Protein AF-A0A6N3FKW3-F1 (afdb_monomer_lite)

Organism: Clostridium butyricum (NCBI:txid1492)

Radius of gyration: 17.54 Å; chains: 1; bounding box: 39×57×32 Å

Foldseek 3Di:
DDPPVVVVVPPPDPPPDDAQWDKLVVLCVQLVHPDSVVSVVVLVVVVVVCVVVVHDCVVAWDKDWDDDPPDPDTDIIIGGGPVNLVVVLVVDDDPSSVSSNVVSVVVVVVVVVVD

Sequence (115 aa):
MNNKFVQASMITDRSKQEPKRLSSREVYKMMNLKQHSDLLRKIDSINVDFRESKIAFSKYWVESTYKVEGQTREYREFLITKKGCEFLAHKTTGTKGNLFTDKYMDRFEEMENIT

InterPro domains:
  IPR014054 Bacteriophage regulatory protein, Rha family [PF09669] (23-113)

Structure (mmCIF, N/CA/C/O backbone):
data_AF-A0A6N3FKW3-F1
#
_entry.id   AF-A0A6N3FKW3-F1
#
loop_
_atom_site.group_PDB
_atom_site.id
_atom_site.type_symbol
_atom_site.label_atom_id
_atom_site.label_alt_id
_atom_site.label_comp_id
_atom_site.label_asym_id
_atom_site.label_entity_id
_atom_site.label_seq_id
_atom_site.pdbx_PDB_ins_code
_atom_site.Cartn_x
_atom_site.Cartn_y
_atom_site.Cartn_z
_atom_site.occupancy
_atom_site.B_iso_or_equiv
_atom_site.auth_seq_id
_atom_site.auth_comp_id
_atom_site.auth_asym_id
_atom_site.auth_atom_id
_atom_site.pdbx_PDB_model_num
ATOM 1 N N . MET A 1 1 ? -26.018 -43.270 1.096 1.00 43.44 1 MET A N 1
ATOM 2 C CA . MET A 1 1 ? -24.945 -42.754 0.216 1.00 43.44 1 MET A CA 1
ATOM 3 C C . MET A 1 1 ? -24.495 -41.415 0.773 1.00 43.44 1 MET A C 1
ATOM 5 O O . MET A 1 1 ? -25.336 -40.577 1.062 1.00 43.44 1 MET A O 1
ATOM 9 N N . ASN A 1 2 ? -23.203 -41.290 1.074 1.00 43.09 2 ASN A N 1
ATOM 10 C CA . ASN A 1 2 ? -22.664 -40.272 1.975 1.00 43.09 2 ASN A CA 1
ATOM 11 C C . ASN A 1 2 ? -22.725 -38.860 1.384 1.00 43.09 2 ASN A C 1
ATOM 13 O O . ASN A 1 2 ? -22.108 -38.578 0.358 1.00 43.09 2 ASN A O 1
ATOM 17 N N . ASN A 1 3 ? -23.364 -37.958 2.131 1.00 53.31 3 ASN A N 1
ATOM 18 C CA . ASN A 1 3 ? -23.533 -36.527 1.854 1.00 53.31 3 ASN A CA 1
ATOM 19 C C . ASN A 1 3 ? -22.214 -35.717 1.819 1.00 53.31 3 ASN A C 1
ATOM 21 O O . ASN A 1 3 ? -22.238 -34.496 1.739 1.00 53.31 3 ASN A O 1
ATOM 25 N N . LYS A 1 4 ? -21.051 -36.384 1.871 1.00 50.09 4 LYS A N 1
ATOM 26 C CA . LYS A 1 4 ? -19.722 -35.765 1.738 1.00 50.09 4 LYS A CA 1
ATOM 27 C C . LYS A 1 4 ? -19.336 -35.491 0.279 1.00 50.09 4 LYS A C 1
ATOM 29 O O . LYS A 1 4 ? -18.570 -34.572 0.025 1.00 50.09 4 LYS A O 1
ATOM 34 N N . PHE A 1 5 ? -19.881 -36.246 -0.682 1.00 47.53 5 PHE A N 1
ATOM 35 C CA . PHE A 1 5 ? -19.569 -36.054 -2.107 1.00 47.53 5 PHE A CA 1
ATOM 36 C C . PHE A 1 5 ? -20.246 -34.819 -2.718 1.00 47.53 5 PHE A C 1
ATOM 38 O O . PHE A 1 5 ? -19.693 -34.221 -3.634 1.00 47.53 5 PHE A O 1
ATOM 45 N N . VAL A 1 6 ? -21.395 -34.397 -2.179 1.00 50.34 6 VAL A N 1
ATOM 46 C CA . VAL A 1 6 ? -22.115 -33.195 -2.644 1.00 50.34 6 VAL A CA 1
ATOM 47 C C . VAL A 1 6 ? -21.407 -31.908 -2.196 1.00 50.34 6 VAL A C 1
ATOM 49 O O . VAL A 1 6 ? -21.482 -30.886 -2.869 1.00 50.34 6 VAL A O 1
ATOM 52 N N . GLN A 1 7 ? -20.652 -31.957 -1.094 1.00 46.69 7 GLN A N 1
ATOM 53 C CA . GLN A 1 7 ? -19.923 -30.795 -0.581 1.00 46.69 7 GLN A CA 1
ATOM 54 C C . GLN A 1 7 ? -18.605 -30.546 -1.338 1.00 46.69 7 GLN A C 1
ATOM 56 O O . GLN A 1 7 ? -18.163 -29.407 -1.449 1.00 46.69 7 GLN A O 1
ATOM 61 N N . ALA A 1 8 ? -18.011 -31.589 -1.933 1.00 45.16 8 ALA A N 1
ATOM 62 C CA . ALA A 1 8 ? -16.789 -31.476 -2.734 1.00 45.16 8 ALA A CA 1
ATOM 63 C C . ALA A 1 8 ? -17.023 -30.887 -4.143 1.00 45.16 8 ALA A C 1
ATOM 65 O O . ALA A 1 8 ? -16.085 -30.378 -4.753 1.00 45.16 8 ALA A O 1
ATOM 66 N N . SER A 1 9 ? -18.259 -30.914 -4.662 1.00 45.88 9 SER A N 1
ATOM 67 C CA . SER A 1 9 ? -18.591 -30.378 -5.993 1.00 45.88 9 SER A CA 1
ATOM 68 C C . SER A 1 9 ? -18.906 -28.878 -6.013 1.00 45.88 9 SER A C 1
ATOM 70 O O . SER A 1 9 ? -19.124 -28.330 -7.089 1.00 45.88 9 SER A O 1
ATOM 72 N N . MET A 1 10 ? -18.923 -28.199 -4.858 1.00 43.81 10 MET A N 1
ATOM 73 C CA . MET A 1 10 ? -19.089 -26.737 -4.774 1.00 43.81 10 MET A CA 1
ATOM 74 C C . MET A 1 10 ? -17.763 -25.964 -4.830 1.00 43.81 10 MET A C 1
ATOM 76 O O . MET A 1 10 ? -17.756 -24.742 -4.694 1.00 43.81 10 MET A O 1
ATOM 80 N N . ILE A 1 11 ? -16.636 -26.633 -5.103 1.00 54.72 11 ILE A N 1
ATOM 81 C CA . ILE A 1 11 ? -15.373 -25.958 -5.448 1.00 54.72 11 ILE A CA 1
ATOM 82 C C . ILE A 1 11 ? -15.451 -25.523 -6.921 1.00 54.72 11 ILE A C 1
ATOM 84 O O . ILE A 1 11 ? -14.773 -26.032 -7.810 1.00 54.72 11 ILE A O 1
ATOM 88 N N . THR A 1 12 ? -16.383 -24.616 -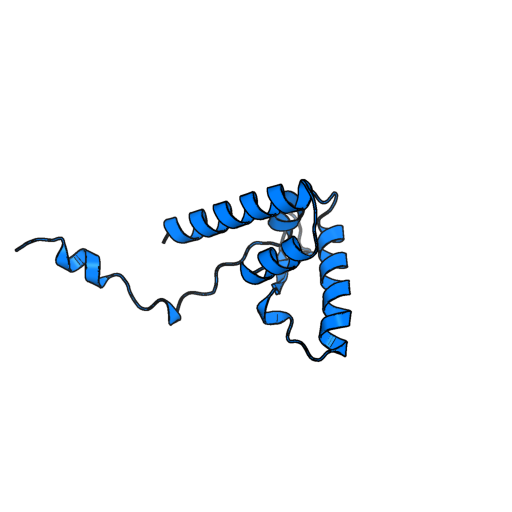7.187 1.00 51.34 12 THR A N 1
ATOM 89 C CA . THR A 1 12 ? -16.670 -24.026 -8.490 1.00 51.34 12 THR A CA 1
ATOM 90 C C . THR A 1 12 ? -15.528 -23.089 -8.879 1.00 51.34 12 THR A C 1
ATOM 92 O O . THR A 1 12 ? -15.314 -22.072 -8.233 1.00 51.34 12 THR A O 1
ATOM 95 N N . ASP A 1 13 ? -14.778 -23.469 -9.911 1.00 51.97 13 ASP A N 1
ATOM 96 C CA . ASP A 1 13 ? -13.968 -22.617 -10.790 1.00 51.97 13 ASP A CA 1
ATOM 97 C C . ASP A 1 13 ? -13.443 -21.281 -10.202 1.00 51.97 13 ASP A C 1
ATOM 99 O O . ASP A 1 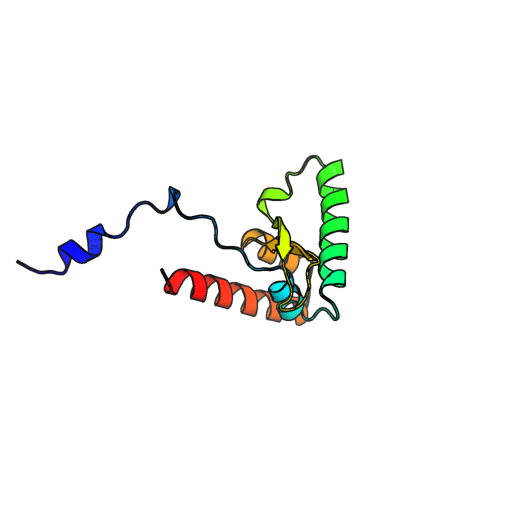13 ? -14.068 -20.220 -10.307 1.00 51.97 13 ASP A O 1
ATOM 103 N N . ARG A 1 14 ? -12.230 -21.317 -9.631 1.00 54.28 14 ARG A N 1
ATOM 104 C CA . ARG A 1 14 ? -11.529 -20.133 -9.097 1.00 54.28 14 ARG A CA 1
ATOM 105 C C . ARG A 1 14 ? -11.203 -19.071 -10.158 1.00 54.28 14 ARG A C 1
ATOM 107 O O . ARG A 1 14 ? -10.814 -17.970 -9.780 1.00 54.28 14 ARG A O 1
ATOM 114 N N . SER A 1 15 ? -11.365 -19.348 -11.459 1.00 56.09 15 SER A N 1
ATOM 115 C CA . SER A 1 15 ? -11.054 -18.374 -12.514 1.00 56.09 15 SER A CA 1
ATOM 116 C C . SER A 1 15 ? -12.069 -17.228 -12.625 1.00 56.09 15 SER A C 1
ATOM 118 O O . SER A 1 15 ? -11.836 -16.297 -13.393 1.00 56.09 15 SER A O 1
ATOM 120 N N . LYS A 1 16 ? -13.194 -17.284 -11.894 1.00 54.16 16 LYS A N 1
ATOM 121 C CA . LYS A 1 16 ? -14.263 -16.267 -11.928 1.00 54.16 16 LYS A CA 1
ATOM 122 C C . LYS A 1 16 ? -14.313 -15.339 -10.712 1.00 54.16 16 LYS A C 1
ATOM 124 O O . LYS A 1 16 ? -15.143 -14.434 -10.694 1.00 54.16 16 LYS A O 1
ATOM 129 N N . GLN A 1 17 ? -13.467 -15.537 -9.701 1.00 59.84 17 GLN A N 1
ATOM 130 C CA . GLN A 1 17 ? -13.436 -14.636 -8.546 1.00 59.84 17 GLN A CA 1
ATOM 131 C C . GLN A 1 17 ? -12.565 -13.412 -8.850 1.00 59.84 17 GLN A C 1
ATOM 133 O O . GLN A 1 17 ? -11.404 -13.548 -9.239 1.00 59.84 17 GLN A O 1
ATOM 138 N N . GLU A 1 18 ? -13.127 -12.213 -8.655 1.00 65.06 18 GLU A N 1
ATOM 139 C CA . GLU A 1 18 ? -12.353 -10.968 -8.603 1.00 65.06 18 GLU A CA 1
ATOM 140 C C . GLU A 1 18 ? -11.177 -11.159 -7.634 1.00 65.06 18 GLU A C 1
ATOM 142 O O . GLU A 1 18 ? -11.387 -11.636 -6.511 1.00 65.06 18 GLU A O 1
ATOM 147 N N . PRO A 1 19 ? -9.936 -10.818 -8.028 1.00 78.62 19 PRO A N 1
ATOM 148 C CA . PRO A 1 19 ? -8.808 -11.019 -7.142 1.00 78.62 19 PRO A CA 1
ATOM 149 C C . PRO A 1 19 ? -9.016 -10.179 -5.883 1.00 78.62 19 PRO A C 1
ATOM 151 O O . PRO A 1 19 ? -9.363 -8.994 -5.951 1.00 78.62 19 PRO A O 1
ATOM 154 N N . LYS A 1 20 ? -8.802 -10.812 -4.728 1.00 91.12 20 LYS A N 1
ATOM 155 C CA . LYS A 1 20 ? -8.881 -10.167 -3.418 1.00 91.12 20 LYS A CA 1
ATOM 156 C C . LYS A 1 20 ? -7.894 -9.002 -3.378 1.00 91.12 20 LYS A C 1
ATOM 158 O O . LYS A 1 20 ? -6.743 -9.120 -3.811 1.00 91.12 20 LYS A O 1
ATOM 163 N N . ARG A 1 21 ? -8.364 -7.855 -2.895 1.00 96.00 21 ARG A N 1
ATOM 164 C CA . ARG A 1 21 ? -7.589 -6.616 -2.808 1.00 96.00 21 ARG A CA 1
ATOM 165 C C . ARG A 1 21 ? -7.850 -5.949 -1.466 1.00 96.00 21 ARG A C 1
ATOM 167 O O . ARG A 1 21 ? -8.973 -5.964 -0.971 1.00 96.00 21 ARG A O 1
ATOM 174 N N . LEU A 1 22 ? -6.813 -5.333 -0.918 1.00 98.00 22 LEU A N 1
ATOM 175 C CA . LEU A 1 22 ? -6.885 -4.497 0.271 1.00 98.00 22 LEU A CA 1
ATOM 176 C C . LEU A 1 22 ? -7.028 -3.037 -0.134 1.00 98.00 22 LEU A C 1
ATOM 178 O O . LEU A 1 22 ? -6.352 -2.567 -1.051 1.00 98.00 22 LEU A O 1
ATOM 182 N N . SER A 1 23 ? -7.860 -2.291 0.585 1.00 98.31 23 SER A N 1
ATOM 183 C CA . SER A 1 23 ? -7.868 -0.838 0.447 1.00 98.31 23 SER A CA 1
ATOM 184 C C . SER A 1 23 ? -6.517 -0.279 0.895 1.00 98.31 23 SER A C 1
ATOM 186 O O . SER A 1 23 ? -5.974 -0.646 1.937 1.00 98.31 23 SER A O 1
ATOM 188 N N . SER A 1 24 ? -5.984 0.692 0.163 1.00 98.62 24 SER A N 1
ATOM 189 C CA . SER A 1 24 ? -4.807 1.455 0.593 1.00 98.62 24 SER A CA 1
ATOM 190 C C . SER A 1 24 ? -5.007 2.152 1.949 1.00 98.62 24 SER A C 1
ATOM 192 O O . SER A 1 24 ? -4.024 2.419 2.639 1.00 98.62 24 SER A O 1
ATOM 194 N N . ARG A 1 25 ? -6.259 2.378 2.381 1.00 98.19 25 ARG A N 1
ATOM 195 C CA . ARG A 1 25 ? -6.611 2.869 3.728 1.00 98.19 25 ARG A CA 1
ATOM 196 C C . ARG A 1 25 ? -6.337 1.838 4.828 1.00 98.19 25 ARG A C 1
ATOM 198 O O . ARG A 1 25 ? -6.153 2.193 5.988 1.00 98.19 25 ARG A O 1
ATOM 205 N N . GLU A 1 26 ? -6.334 0.564 4.482 1.00 98.38 26 GLU A N 1
ATOM 206 C CA . GLU A 1 26 ? -5.957 -0.525 5.375 1.00 98.38 26 GLU A CA 1
ATOM 207 C C . GLU A 1 26 ? -4.438 -0.727 5.340 1.00 98.38 26 GLU A C 1
ATOM 209 O O . GLU A 1 26 ? -3.772 -0.700 6.377 1.00 98.38 26 GLU A O 1
ATOM 214 N N . VAL A 1 27 ? -3.867 -0.795 4.134 1.00 98.62 27 VAL A N 1
ATOM 215 C CA . VAL A 1 27 ? -2.436 -1.056 3.929 1.00 98.62 27 VAL A CA 1
ATOM 216 C C . VAL A 1 27 ? -1.546 0.012 4.572 1.00 98.62 27 VAL A C 1
ATOM 218 O O . VAL A 1 27 ? -0.545 -0.344 5.192 1.00 98.62 27 VAL A O 1
ATOM 221 N N . TYR A 1 28 ? -1.897 1.307 4.518 1.00 98.50 28 TYR A N 1
ATOM 222 C CA . TYR A 1 28 ? -1.048 2.335 5.146 1.00 98.50 28 TYR A CA 1
ATOM 223 C C . TYR A 1 28 ? -0.930 2.141 6.666 1.00 98.50 28 TYR A C 1
ATOM 225 O O . TYR A 1 28 ? 0.131 2.398 7.235 1.00 98.50 28 TYR A O 1
ATOM 233 N N . LYS A 1 29 ? -1.989 1.635 7.317 1.00 98.50 29 LYS A N 1
ATOM 234 C CA . LYS A 1 29 ? -1.981 1.313 8.750 1.00 98.50 29 LYS A CA 1
ATOM 235 C C . LYS A 1 29 ? -1.126 0.081 9.027 1.00 98.50 29 LYS A C 1
ATOM 237 O O . LYS A 1 29 ? -0.339 0.087 9.971 1.00 98.50 29 LYS A O 1
ATOM 242 N N . MET A 1 30 ? -1.226 -0.954 8.188 1.00 98.38 30 MET A N 1
ATOM 243 C CA . MET A 1 30 ? -0.393 -2.159 8.310 1.00 98.38 30 MET A CA 1
ATOM 244 C C . MET A 1 30 ? 1.099 -1.823 8.188 1.00 98.38 30 MET A C 1
ATOM 246 O O . MET A 1 30 ? 1.897 -2.286 9.003 1.00 98.38 30 MET A O 1
ATOM 250 N N . MET A 1 31 ? 1.447 -0.939 7.246 1.00 98.19 31 MET A N 1
ATOM 251 C CA . MET A 1 31 ? 2.799 -0.404 7.040 1.00 98.19 31 MET A CA 1
ATOM 252 C C . MET A 1 31 ? 3.254 0.592 8.122 1.00 98.19 31 MET A C 1
ATOM 254 O O . MET A 1 31 ? 4.392 1.065 8.075 1.00 98.19 31 MET A O 1
ATOM 258 N N . ASN A 1 32 ? 2.389 0.928 9.086 1.00 97.19 32 ASN A N 1
ATOM 259 C CA . ASN A 1 32 ? 2.636 1.929 10.124 1.00 97.19 32 ASN A CA 1
ATOM 260 C C . ASN A 1 32 ? 3.064 3.298 9.549 1.00 97.19 32 ASN A C 1
ATOM 262 O O . ASN A 1 32 ? 4.015 3.932 10.019 1.00 97.19 32 ASN A O 1
ATOM 266 N N . LEU A 1 33 ? 2.392 3.730 8.478 1.00 97.44 33 LEU A N 1
ATOM 267 C CA . LEU A 1 33 ? 2.543 5.065 7.899 1.00 97.44 33 LEU A CA 1
ATOM 268 C C . LEU A 1 33 ? 1.674 6.065 8.663 1.00 97.44 33 LEU A C 1
ATOM 270 O O . LEU A 1 33 ? 0.610 5.718 9.174 1.00 97.44 33 LEU A O 1
ATOM 274 N N . LYS A 1 34 ? 2.119 7.324 8.724 1.00 97.44 34 LYS A N 1
ATOM 275 C CA . LYS A 1 34 ? 1.416 8.364 9.486 1.00 97.44 34 LYS A CA 1
ATOM 276 C C . LYS A 1 34 ? 0.073 8.709 8.848 1.00 97.44 34 LYS A C 1
ATOM 278 O O . LYS A 1 34 ? -0.918 8.860 9.557 1.00 97.44 34 LYS A O 1
ATOM 283 N N . GLN A 1 35 ? 0.037 8.835 7.523 1.00 98.12 35 GLN A N 1
ATOM 284 C CA . GLN A 1 35 ? -1.154 9.235 6.779 1.00 98.12 35 GLN A CA 1
ATOM 285 C C . GLN A 1 35 ? -1.400 8.327 5.574 1.00 98.12 35 GLN A C 1
ATOM 287 O O . GLN A 1 35 ? -0.470 7.800 4.966 1.00 98.12 35 GLN A O 1
ATOM 292 N N . HIS A 1 36 ? -2.667 8.210 5.167 1.00 98.06 36 HIS A N 1
ATOM 293 C CA . HIS A 1 36 ? -3.039 7.516 3.930 1.00 98.06 36 HIS A CA 1
ATOM 294 C C . HIS A 1 36 ? -2.384 8.158 2.698 1.00 98.06 36 HIS A C 1
ATOM 296 O O . HIS A 1 36 ? -1.884 7.454 1.821 1.00 98.06 36 HIS A O 1
ATOM 302 N N . SER A 1 37 ? -2.281 9.489 2.685 1.00 98.25 37 SER A N 1
ATOM 303 C CA . SER A 1 37 ? -1.601 10.253 1.635 1.00 98.25 37 SER A CA 1
ATOM 304 C C . SER A 1 37 ? -0.114 9.907 1.488 1.00 98.25 37 SER A C 1
ATOM 306 O O . SER A 1 37 ? 0.410 10.005 0.378 1.00 98.25 37 SER A O 1
ATOM 308 N N . ASP A 1 38 ? 0.558 9.447 2.551 1.00 98.38 38 ASP A N 1
ATOM 309 C CA . ASP A 1 38 ? 1.955 9.003 2.476 1.00 98.38 38 ASP A CA 1
ATOM 310 C C . ASP A 1 38 ? 2.079 7.740 1.607 1.00 98.38 38 ASP A C 1
ATOM 312 O O . ASP A 1 38 ? 3.013 7.619 0.811 1.00 98.38 38 ASP A O 1
ATOM 316 N N . LEU A 1 39 ? 1.109 6.819 1.705 1.00 98.56 39 LEU A N 1
ATOM 317 C CA . LEU A 1 39 ? 1.063 5.635 0.847 1.00 98.56 39 LEU A CA 1
ATOM 318 C C . LEU A 1 39 ? 0.719 6.001 -0.598 1.00 98.5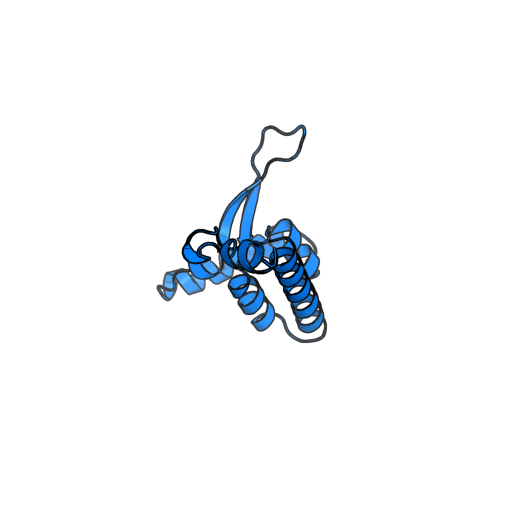6 39 LEU A C 1
ATOM 320 O O . LEU A 1 39 ? 1.364 5.490 -1.511 1.00 98.56 39 LEU A O 1
ATOM 324 N N . LEU A 1 40 ? -0.251 6.898 -0.812 1.00 98.69 40 LEU A N 1
ATOM 325 C CA . LEU A 1 40 ? -0.620 7.344 -2.162 1.00 98.69 40 LEU A CA 1
ATOM 326 C C . LEU A 1 40 ? 0.587 7.947 -2.891 1.00 98.69 40 LEU A C 1
ATOM 328 O O . LEU A 1 40 ? 0.900 7.528 -4.000 1.00 98.69 40 LEU A O 1
ATOM 332 N N . ARG A 1 41 ? 1.332 8.843 -2.228 1.00 98.56 41 ARG A N 1
ATOM 333 C CA . ARG A 1 41 ? 2.554 9.446 -2.787 1.00 98.56 41 ARG A CA 1
ATOM 334 C C . ARG A 1 41 ? 3.639 8.411 -3.075 1.00 98.56 41 ARG A C 1
ATOM 336 O O . ARG A 1 41 ? 4.296 8.494 -4.109 1.00 98.56 41 ARG A O 1
ATOM 343 N N . LYS A 1 42 ? 3.829 7.428 -2.184 1.00 98.38 42 LYS A N 1
ATOM 344 C CA . LYS A 1 42 ? 4.776 6.327 -2.418 1.00 98.38 42 LYS A CA 1
ATOM 345 C C . LYS A 1 42 ? 4.394 5.532 -3.673 1.00 98.38 42 LYS A C 1
ATOM 347 O O . LYS A 1 42 ? 5.266 5.265 -4.494 1.00 98.38 42 LYS A O 1
ATOM 352 N N . ILE A 1 43 ? 3.119 5.175 -3.827 1.00 98.56 43 ILE A N 1
ATOM 353 C CA . ILE A 1 43 ? 2.625 4.444 -5.002 1.00 98.56 43 ILE A CA 1
ATOM 354 C C . ILE A 1 43 ? 2.769 5.289 -6.273 1.00 98.56 43 ILE A C 1
ATOM 356 O O . ILE A 1 43 ? 3.230 4.773 -7.287 1.00 98.56 43 ILE A O 1
ATOM 360 N N . ASP A 1 44 ? 2.453 6.583 -6.221 1.00 98.56 44 ASP A N 1
ATOM 361 C CA . ASP A 1 44 ? 2.622 7.486 -7.363 1.00 98.56 44 ASP A CA 1
ATOM 362 C C . ASP A 1 44 ? 4.084 7.578 -7.812 1.00 98.56 44 ASP A C 1
ATOM 364 O O . ASP A 1 44 ? 4.353 7.497 -9.007 1.00 98.56 44 ASP A O 1
ATOM 368 N N . SER A 1 45 ? 5.030 7.659 -6.871 1.00 98.44 45 SER A N 1
ATOM 369 C CA . SER A 1 45 ? 6.464 7.631 -7.188 1.00 98.44 45 SER A CA 1
ATOM 370 C C . SER A 1 45 ? 6.874 6.326 -7.871 1.00 98.44 45 SER A C 1
ATOM 372 O O . SER A 1 45 ? 7.596 6.366 -8.858 1.00 98.44 45 SER A O 1
ATOM 374 N N . ILE A 1 46 ? 6.387 5.173 -7.398 1.00 98.31 46 ILE A N 1
ATOM 375 C CA . ILE A 1 46 ? 6.668 3.876 -8.039 1.00 98.31 46 ILE A CA 1
ATOM 376 C C . ILE A 1 46 ? 6.031 3.810 -9.437 1.00 98.31 46 ILE A C 1
ATOM 378 O O . ILE A 1 46 ? 6.607 3.247 -10.367 1.00 98.31 46 ILE A O 1
ATOM 382 N N . ASN A 1 47 ? 4.844 4.397 -9.609 1.00 98.31 47 ASN A N 1
ATOM 383 C CA . ASN A 1 47 ? 4.170 4.450 -10.903 1.00 98.31 47 ASN A CA 1
ATOM 384 C C . ASN A 1 47 ? 4.952 5.279 -11.934 1.00 98.31 47 ASN A C 1
ATOM 386 O O . ASN A 1 47 ? 4.830 4.983 -13.121 1.00 98.31 47 ASN A O 1
ATOM 390 N N . VAL A 1 48 ? 5.741 6.280 -11.522 1.00 98.38 48 VAL A N 1
ATOM 391 C CA . VAL A 1 48 ? 6.655 7.004 -12.425 1.00 98.38 48 VAL A CA 1
ATOM 392 C C . VAL A 1 48 ? 7.706 6.042 -12.981 1.00 98.38 48 VAL A C 1
ATOM 394 O O . VAL A 1 48 ? 7.731 5.837 -14.195 1.00 98.38 48 VAL A O 1
ATOM 397 N N . ASP A 1 49 ? 8.451 5.348 -12.112 1.00 98.00 49 ASP A N 1
ATOM 398 C CA . ASP A 1 49 ? 9.465 4.357 -12.513 1.00 98.00 49 ASP A CA 1
ATOM 399 C C . ASP A 1 49 ? 8.872 3.284 -13.445 1.00 98.00 49 ASP A C 1
ATOM 401 O O . ASP A 1 49 ? 9.457 2.892 -14.460 1.00 98.00 49 ASP A O 1
ATOM 405 N N . PHE A 1 50 ? 7.669 2.805 -13.109 1.00 97.81 50 PHE A N 1
ATOM 406 C CA . PHE A 1 50 ? 6.963 1.793 -13.885 1.00 97.81 50 PHE A CA 1
ATOM 407 C C . PHE A 1 50 ? 6.516 2.305 -15.255 1.00 97.81 50 PHE A C 1
ATOM 409 O O . PHE A 1 50 ? 6.637 1.567 -16.231 1.00 97.81 50 PHE A O 1
ATOM 416 N N . ARG A 1 51 ? 6.039 3.549 -15.366 1.00 97.44 51 ARG A N 1
ATOM 417 C CA . ARG A 1 51 ? 5.673 4.147 -16.661 1.00 97.44 51 ARG A CA 1
ATOM 418 C C . ARG A 1 51 ? 6.895 4.307 -17.557 1.00 97.44 51 ARG A C 1
ATOM 420 O O . ARG A 1 51 ? 6.842 3.886 -18.711 1.00 97.44 51 ARG A O 1
ATOM 427 N N . GLU A 1 52 ? 7.989 4.843 -17.022 1.00 98.00 52 GLU A N 1
ATOM 428 C CA . GLU A 1 52 ? 9.248 5.024 -17.756 1.00 98.00 52 GLU A CA 1
ATOM 429 C C . GLU A 1 52 ? 9.813 3.685 -18.248 1.00 98.00 52 GLU A C 1
ATOM 431 O O . GLU A 1 52 ? 10.233 3.558 -19.397 1.00 98.00 52 GLU A O 1
ATOM 436 N N . SER A 1 53 ? 9.715 2.647 -17.413 1.00 97.81 53 SER A N 1
ATOM 437 C CA . SER A 1 53 ? 10.187 1.293 -17.728 1.00 97.81 53 SER A CA 1
ATOM 438 C C . SER A 1 53 ? 9.164 0.419 -18.468 1.00 97.81 53 SER A C 1
ATOM 440 O O . SER A 1 53 ? 9.415 -0.768 -18.678 1.00 97.81 53 SER A O 1
ATOM 442 N N . LYS A 1 54 ? 7.997 0.960 -18.853 1.00 97.00 54 LYS A N 1
ATOM 443 C CA . LYS A 1 54 ? 6.888 0.230 -19.509 1.00 97.00 54 LYS A CA 1
ATOM 444 C C . LYS A 1 54 ? 6.402 -1.007 -18.732 1.00 97.00 54 LYS A C 1
ATOM 446 O O . LYS A 1 54 ? 5.976 -2.007 -19.310 1.00 97.00 54 LYS A O 1
ATOM 451 N N . ILE A 1 55 ? 6.439 -0.943 -17.405 1.00 97.50 55 ILE A N 1
ATOM 452 C CA . ILE A 1 55 ? 5.930 -1.975 -16.502 1.00 97.50 55 ILE A CA 1
ATOM 453 C C . ILE A 1 55 ? 4.462 -1.672 -16.183 1.00 97.50 55 ILE A C 1
ATOM 455 O O . ILE A 1 55 ? 4.127 -0.620 -15.644 1.00 97.50 55 ILE A O 1
ATOM 459 N N . ALA A 1 56 ? 3.568 -2.623 -16.457 1.00 96.69 56 ALA A N 1
ATOM 460 C CA . ALA A 1 56 ? 2.166 -2.502 -16.064 1.00 96.69 56 ALA A CA 1
ATOM 461 C C . ALA A 1 56 ? 2.023 -2.553 -14.531 1.00 96.69 56 ALA A C 1
ATOM 463 O O . ALA A 1 56 ? 2.240 -3.602 -13.917 1.00 96.69 56 ALA A O 1
ATOM 464 N N . PHE A 1 57 ? 1.639 -1.430 -13.918 1.00 96.81 57 PHE A N 1
ATOM 465 C CA . PHE A 1 57 ? 1.431 -1.321 -12.470 1.00 96.81 57 PHE A CA 1
ATOM 466 C C . PHE A 1 57 ? 0.109 -1.944 -11.994 1.00 96.81 57 PHE A C 1
ATOM 468 O O . PHE A 1 57 ? -0.005 -2.329 -10.832 1.00 96.81 57 PHE A O 1
ATOM 475 N N . SER A 1 58 ? -0.857 -2.129 -12.903 1.00 95.44 58 SER A N 1
ATOM 476 C CA . SER A 1 58 ? -2.177 -2.721 -12.631 1.00 95.44 58 SER A CA 1
ATOM 477 C C . SER A 1 58 ? -2.119 -4.139 -12.052 1.00 95.44 58 SER A C 1
ATOM 479 O O . SER A 1 58 ? -3.048 -4.568 -11.373 1.00 95.44 58 SER A O 1
ATOM 481 N N . LYS A 1 59 ? -1.006 -4.859 -12.258 1.00 95.44 59 LYS A N 1
ATOM 482 C CA . LYS A 1 59 ? -0.755 -6.173 -11.640 1.00 95.44 59 LYS A CA 1
ATOM 483 C C . LYS A 1 59 ? -0.445 -6.106 -10.138 1.00 95.44 59 LYS A C 1
ATOM 485 O O . LYS A 1 59 ? -0.366 -7.151 -9.501 1.00 95.44 59 LYS A O 1
ATOM 490 N N . TYR A 1 60 ? -0.215 -4.910 -9.595 1.00 98.00 60 TYR A N 1
ATOM 491 C CA . TYR A 1 60 ? 0.081 -4.676 -8.182 1.00 98.00 60 TYR A CA 1
ATOM 492 C C . TYR A 1 60 ? -1.057 -3.930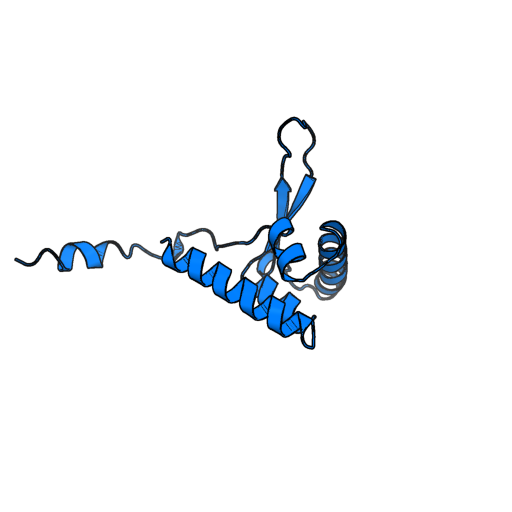 -7.484 1.00 98.00 60 TYR A C 1
ATOM 494 O O . TYR A 1 60 ? -1.481 -4.338 -6.400 1.00 98.00 60 TYR A O 1
ATOM 502 N N . TRP A 1 61 ? -1.578 -2.874 -8.107 1.00 98.25 61 TRP A N 1
ATOM 503 C CA . TRP A 1 61 ? -2.655 -2.046 -7.565 1.00 98.25 61 TRP A CA 1
ATOM 504 C C . TRP A 1 61 ? -3.471 -1.386 -8.676 1.00 98.25 61 TRP A C 1
ATOM 506 O O . TRP A 1 61 ? -2.965 -1.123 -9.766 1.00 98.25 61 TRP A O 1
ATOM 516 N N . VAL A 1 62 ? -4.730 -1.081 -8.372 1.00 97.38 62 VAL A N 1
ATOM 517 C CA . VAL A 1 62 ? -5.658 -0.369 -9.262 1.00 97.38 62 VAL A CA 1
ATOM 518 C C . VAL A 1 62 ? -6.199 0.856 -8.533 1.00 97.38 62 VAL A C 1
ATOM 520 O O . VAL A 1 62 ? -6.471 0.792 -7.337 1.00 97.38 62 VAL A O 1
ATOM 523 N N . GLU A 1 63 ? -6.301 1.981 -9.231 1.00 97.62 63 GLU A N 1
ATOM 524 C CA . GLU A 1 63 ? -6.847 3.222 -8.679 1.00 97.62 63 GLU A CA 1
ATOM 525 C C . GLU A 1 63 ? -8.364 3.110 -8.476 1.00 97.62 63 GLU A C 1
ATOM 527 O O . GLU A 1 63 ? -9.061 2.496 -9.280 1.00 97.62 63 GLU A O 1
ATOM 532 N N . SER A 1 64 ? -8.863 3.669 -7.376 1.00 97.44 64 SER A N 1
ATOM 533 C CA . SER A 1 64 ? -10.270 3.627 -6.971 1.00 97.44 64 SER A CA 1
ATOM 534 C C . SER A 1 64 ? -10.623 4.882 -6.165 1.00 97.44 64 SER A C 1
ATOM 536 O O . SER A 1 64 ? -9.768 5.730 -5.885 1.00 97.44 64 SER A O 1
ATOM 538 N N . THR A 1 65 ? -11.886 5.006 -5.770 1.00 97.38 65 THR A N 1
ATOM 539 C CA . THR A 1 65 ? -12.356 6.046 -4.854 1.00 97.38 65 THR A CA 1
ATOM 540 C C . THR A 1 65 ? -13.166 5.457 -3.701 1.00 97.38 65 THR A C 1
ATOM 542 O O . THR A 1 65 ? -13.755 4.385 -3.821 1.00 97.38 65 THR A O 1
ATOM 545 N N . TYR A 1 66 ? -13.210 6.179 -2.580 1.00 94.69 66 TYR A N 1
ATOM 546 C CA . TYR A 1 66 ? -14.100 5.904 -1.456 1.00 94.69 66 TYR A CA 1
ATOM 547 C C . TYR A 1 66 ? -14.903 7.142 -1.069 1.00 94.69 66 TYR A C 1
ATOM 549 O O . TYR A 1 66 ? -14.491 8.282 -1.297 1.00 94.69 66 TYR A O 1
ATOM 557 N N . LYS A 1 67 ? -16.045 6.908 -0.422 1.00 94.00 67 LYS A N 1
ATOM 558 C CA . LYS A 1 67 ? -16.881 7.948 0.186 1.00 94.00 67 LYS A CA 1
ATOM 559 C C . LYS A 1 67 ? -16.781 7.867 1.701 1.00 94.00 67 LYS A C 1
ATOM 561 O O . LYS A 1 67 ? -16.609 6.788 2.270 1.00 94.00 67 LYS A O 1
ATOM 566 N N . VAL A 1 68 ? -16.871 9.021 2.347 1.00 91.56 68 VAL A N 1
ATOM 567 C CA . VAL A 1 68 ? -17.027 9.117 3.800 1.00 91.56 68 VAL A CA 1
ATOM 568 C C . VAL A 1 68 ? -18.490 9.421 4.071 1.00 91.56 68 VAL A C 1
ATOM 570 O O . VAL A 1 68 ? -19.063 10.291 3.418 1.00 91.56 68 VAL A O 1
ATOM 573 N N . GLU A 1 69 ? -19.095 8.697 5.008 1.00 91.62 69 GLU A N 1
ATOM 574 C CA . GLU A 1 69 ? -20.487 8.915 5.395 1.00 91.62 69 GLU A CA 1
ATOM 575 C C . GLU A 1 69 ? -20.721 10.383 5.787 1.00 91.62 69 GLU A C 1
ATOM 577 O O . GLU A 1 69 ? -19.893 11.004 6.456 1.00 91.62 69 GLU A O 1
ATOM 582 N N . GLY A 1 70 ? -21.817 10.963 5.296 1.00 91.06 70 GLY A N 1
ATOM 583 C CA . GLY A 1 70 ? -22.127 12.382 5.481 1.00 91.06 70 GLY A CA 1
ATOM 584 C C . GLY A 1 70 ? -21.350 13.348 4.576 1.00 91.06 70 GLY A C 1
ATOM 585 O O . GLY A 1 70 ? -21.587 14.551 4.644 1.00 91.06 70 GLY A O 1
ATOM 586 N N . GLN A 1 71 ? -20.459 12.863 3.701 1.00 91.38 71 GLN A N 1
ATOM 587 C CA . GLN A 1 71 ? -19.758 13.692 2.716 1.00 91.38 71 GLN A CA 1
ATOM 588 C C . GLN A 1 71 ? -20.135 13.313 1.283 1.00 91.38 71 GLN A C 1
ATOM 590 O O . GLN A 1 71 ? -20.222 12.144 0.920 1.00 91.38 71 GLN A O 1
ATOM 595 N N . THR A 1 72 ? -20.313 14.327 0.435 1.00 91.94 72 THR A N 1
ATOM 596 C CA . THR A 1 72 ? -20.634 14.156 -0.993 1.00 91.94 72 THR A CA 1
ATOM 597 C C . THR A 1 72 ? -19.399 13.965 -1.872 1.00 91.94 72 THR A C 1
ATOM 599 O O . THR A 1 72 ? -19.521 13.600 -3.039 1.00 91.94 72 THR A O 1
ATOM 602 N N . ARG A 1 73 ? -18.204 14.226 -1.329 1.00 94.81 73 ARG A N 1
ATOM 603 C CA . ARG A 1 73 ? -16.933 14.134 -2.051 1.00 94.81 73 ARG A CA 1
ATOM 604 C C . ARG A 1 73 ? -16.436 12.693 -2.109 1.00 94.81 73 ARG A C 1
ATOM 606 O O . ARG A 1 73 ? -16.547 11.944 -1.139 1.00 94.81 73 ARG A O 1
ATOM 613 N N . GLU A 1 74 ? -15.833 12.346 -3.239 1.00 95.50 74 GLU A N 1
ATOM 614 C CA . GLU A 1 74 ? -15.081 11.107 -3.414 1.00 95.50 74 GLU A CA 1
ATOM 615 C C . GLU A 1 74 ? -13.598 11.345 -3.136 1.00 95.50 74 GLU A C 1
ATOM 617 O O . GLU A 1 74 ? -13.024 12.362 -3.530 1.00 95.50 74 GLU A O 1
ATOM 622 N N . TYR A 1 75 ? -12.981 10.395 -2.445 1.00 96.38 75 TYR A N 1
ATOM 623 C CA . TYR A 1 75 ? -11.584 10.441 -2.049 1.00 96.38 75 TYR A CA 1
ATOM 624 C C . TYR A 1 75 ? -10.816 9.340 -2.756 1.00 96.38 75 TYR A C 1
ATOM 626 O O . TYR A 1 75 ? -11.257 8.197 -2.810 1.00 96.38 75 TYR A O 1
ATOM 634 N N . ARG A 1 76 ? -9.644 9.684 -3.279 1.00 98.00 76 ARG A N 1
ATOM 635 C CA . ARG A 1 76 ? -8.774 8.757 -4.001 1.00 98.00 76 ARG A CA 1
ATOM 636 C C . ARG A 1 76 ? -8.237 7.656 -3.089 1.00 98.00 76 ARG A C 1
ATOM 638 O O . ARG A 1 76 ? -7.804 7.920 -1.967 1.00 98.00 76 ARG A O 1
ATOM 645 N N . GLU A 1 77 ? -8.167 6.441 -3.613 1.00 98.56 77 GLU A N 1
ATOM 646 C CA . GLU A 1 77 ? -7.454 5.324 -3.006 1.00 98.56 77 GLU A CA 1
ATOM 647 C C . GLU A 1 77 ? -6.889 4.361 -4.064 1.00 98.56 77 GLU A C 1
ATOM 649 O O . GLU A 1 77 ? -7.167 4.478 -5.253 1.00 98.56 77 GLU A O 1
ATOM 654 N N . PHE A 1 78 ? -6.103 3.382 -3.624 1.00 98.69 78 PHE A N 1
ATOM 655 C CA . PHE A 1 78 ? -5.755 2.206 -4.417 1.00 98.69 78 PHE A CA 1
ATOM 656 C C . PHE A 1 78 ? -6.344 0.939 -3.803 1.00 98.69 78 PHE A C 1
ATOM 658 O O . PHE A 1 78 ? -6.350 0.787 -2.581 1.00 98.69 78 PHE A O 1
ATOM 665 N N . LEU A 1 79 ? -6.759 0.007 -4.657 1.00 98.38 79 LEU A N 1
ATOM 666 C CA . LEU A 1 79 ? -7.026 -1.384 -4.312 1.00 98.38 79 LEU A CA 1
ATOM 667 C C . LEU A 1 79 ? -5.763 -2.202 -4.601 1.00 98.38 79 LEU A C 1
ATOM 669 O O . LEU A 1 79 ? -5.345 -2.337 -5.752 1.00 98.38 79 LEU A O 1
ATOM 673 N N . ILE A 1 80 ? -5.136 -2.714 -3.546 1.00 98.50 80 ILE A N 1
ATOM 674 C CA . ILE A 1 80 ? -3.801 -3.313 -3.558 1.00 98.50 80 ILE A CA 1
ATOM 675 C C . ILE A 1 80 ? -3.929 -4.836 -3.497 1.00 98.50 80 ILE A C 1
ATOM 677 O O . ILE A 1 80 ? -4.565 -5.389 -2.604 1.00 98.50 80 ILE A O 1
ATOM 681 N N . THR A 1 81 ? -3.331 -5.526 -4.463 1.00 97.69 81 THR A N 1
ATOM 682 C CA . THR A 1 81 ? -3.305 -6.998 -4.518 1.00 97.69 81 THR A CA 1
ATOM 683 C C . THR A 1 81 ? -2.316 -7.579 -3.502 1.00 97.69 81 THR A C 1
ATOM 685 O O . THR A 1 81 ? -1.430 -6.867 -3.027 1.00 97.69 81 THR A O 1
ATOM 688 N N . LYS A 1 82 ? -2.376 -8.894 -3.247 1.00 97.00 82 LYS A N 1
ATOM 689 C CA . LYS A 1 82 ? -1.354 -9.603 -2.451 1.00 97.00 82 LYS A CA 1
ATOM 690 C C . LYS A 1 82 ? 0.059 -9.348 -2.986 1.00 97.00 82 LYS A C 1
ATOM 692 O O . LYS A 1 82 ? 0.936 -8.920 -2.244 1.00 97.00 82 LYS A O 1
ATOM 697 N N . LYS A 1 83 ? 0.227 -9.442 -4.309 1.00 97.19 83 LYS A N 1
ATOM 698 C CA . LYS A 1 83 ? 1.477 -9.116 -5.014 1.00 97.19 83 LYS A CA 1
ATOM 699 C C . LYS A 1 83 ? 1.914 -7.656 -4.837 1.00 97.19 83 LYS A C 1
ATOM 701 O O . LYS A 1 83 ? 3.104 -7.353 -4.804 1.00 97.19 83 LYS A O 1
ATOM 706 N N . GLY A 1 84 ? 0.963 -6.729 -4.742 1.00 98.25 84 GLY A N 1
ATOM 707 C CA . GLY A 1 84 ? 1.232 -5.327 -4.422 1.00 98.25 84 GLY A CA 1
ATOM 708 C C . GLY A 1 84 ? 1.777 -5.152 -3.006 1.00 98.25 84 GLY A C 1
ATOM 709 O O . GLY A 1 84 ? 2.754 -4.427 -2.818 1.00 98.25 84 GLY A O 1
ATOM 710 N N . CYS A 1 85 ? 1.208 -5.857 -2.026 1.00 98.44 85 CYS A N 1
ATOM 711 C CA . CYS A 1 85 ? 1.728 -5.879 -0.659 1.00 98.44 85 CYS A CA 1
ATOM 712 C C . CYS A 1 85 ? 3.128 -6.502 -0.590 1.00 98.44 85 CYS A C 1
ATOM 714 O O . CYS A 1 85 ? 4.016 -5.900 0.007 1.00 98.44 85 CYS A O 1
ATOM 716 N N . GLU A 1 86 ? 3.365 -7.626 -1.271 1.00 98.06 86 GLU A N 1
ATOM 717 C CA . GLU A 1 86 ? 4.696 -8.247 -1.396 1.00 98.06 86 GLU A CA 1
ATOM 718 C C . GLU A 1 86 ? 5.730 -7.255 -1.951 1.00 98.06 86 GLU A C 1
ATOM 720 O O . GLU A 1 86 ? 6.809 -7.073 -1.383 1.00 98.06 86 GLU A O 1
ATOM 725 N N . PHE A 1 87 ? 5.379 -6.535 -3.022 1.00 98.31 87 PHE A N 1
ATOM 726 C CA . PHE A 1 87 ? 6.250 -5.513 -3.597 1.00 98.31 87 PHE A CA 1
ATOM 727 C C . PHE A 1 87 ? 6.570 -4.401 -2.586 1.00 98.31 87 PHE A C 1
ATOM 729 O O . PHE A 1 87 ? 7.732 -4.040 -2.397 1.00 98.31 87 PHE A O 1
ATOM 736 N N . LEU A 1 88 ? 5.555 -3.862 -1.903 1.00 98.31 88 LEU A N 1
ATOM 737 C CA . LEU A 1 88 ? 5.736 -2.817 -0.889 1.00 98.31 88 LEU A CA 1
ATOM 738 C C . LEU A 1 88 ? 6.557 -3.304 0.316 1.00 98.31 88 LEU A C 1
ATOM 740 O O . LEU A 1 88 ? 7.324 -2.518 0.886 1.00 98.31 88 LEU A O 1
ATOM 744 N N . ALA A 1 89 ? 6.434 -4.582 0.677 1.00 97.50 89 ALA A N 1
ATOM 745 C CA . ALA A 1 89 ? 7.212 -5.213 1.733 1.00 97.50 89 ALA A CA 1
ATOM 746 C C . ALA A 1 89 ? 8.684 -5.335 1.334 1.00 97.50 89 ALA A C 1
ATOM 748 O O . ALA A 1 89 ? 9.545 -4.926 2.099 1.00 97.50 89 ALA A O 1
ATOM 749 N N . HIS A 1 90 ? 9.001 -5.743 0.102 1.00 96.81 90 HIS A N 1
ATOM 750 C CA . HIS A 1 90 ? 10.388 -5.757 -0.384 1.00 96.81 90 HIS A CA 1
ATOM 751 C C . HIS A 1 90 ? 11.049 -4.371 -0.409 1.00 96.81 90 HIS A C 1
ATOM 753 O O . HIS A 1 90 ? 12.269 -4.254 -0.307 1.00 96.81 90 HIS A O 1
ATOM 759 N N . LYS A 1 91 ? 10.255 -3.300 -0.514 1.00 94.81 91 LYS A N 1
ATOM 760 C CA . LYS A 1 91 ? 10.730 -1.909 -0.424 1.00 94.81 91 LYS A CA 1
ATOM 761 C C . LYS A 1 91 ? 10.770 -1.372 1.016 1.00 94.81 91 LYS A C 1
ATOM 763 O O . LYS A 1 91 ? 11.079 -0.194 1.202 1.00 94.81 91 LYS A O 1
ATOM 768 N N . THR A 1 92 ? 10.441 -2.190 2.017 1.00 93.44 92 THR A N 1
ATOM 769 C CA . THR A 1 92 ? 10.382 -1.816 3.437 1.00 93.44 92 THR A CA 1
ATOM 770 C C . THR A 1 92 ? 11.197 -2.805 4.269 1.00 93.44 92 THR A C 1
ATOM 772 O O . THR A 1 92 ? 10.847 -3.971 4.372 1.00 93.44 92 THR A O 1
ATOM 775 N N . THR A 1 93 ? 12.286 -2.360 4.894 1.00 92.88 93 THR A N 1
ATOM 776 C CA . THR A 1 93 ? 13.232 -3.258 5.581 1.00 92.88 93 THR A CA 1
ATOM 777 C C . THR A 1 93 ? 13.140 -3.184 7.110 1.00 92.88 93 THR A C 1
ATOM 779 O O . THR A 1 93 ? 12.477 -2.312 7.683 1.00 92.88 93 THR A O 1
ATOM 782 N N . GLY A 1 94 ? 13.809 -4.127 7.782 1.00 96.25 94 GLY A N 1
ATOM 783 C CA . GLY A 1 94 ? 13.886 -4.212 9.242 1.00 96.25 94 GLY A CA 1
ATOM 784 C C . GLY A 1 94 ? 12.550 -4.561 9.902 1.00 96.25 94 GLY A C 1
ATOM 785 O O . GLY A 1 94 ? 11.647 -5.106 9.269 1.00 96.25 94 GLY A O 1
ATOM 786 N N . THR A 1 95 ? 12.398 -4.206 11.180 1.00 97.44 95 THR A N 1
ATOM 787 C CA . THR A 1 95 ? 11.207 -4.539 11.984 1.00 97.44 95 THR A CA 1
ATOM 788 C C . THR A 1 95 ? 9.900 -4.094 11.325 1.00 97.44 95 THR A C 1
ATOM 790 O O . THR A 1 95 ? 8.907 -4.810 11.379 1.00 97.44 95 THR A O 1
ATOM 793 N N . LYS A 1 96 ? 9.893 -2.937 10.648 1.00 95.88 96 LYS A N 1
ATOM 794 C CA . LYS A 1 96 ? 8.701 -2.444 9.939 1.00 95.88 96 LYS A CA 1
ATOM 795 C C . LYS A 1 96 ? 8.303 -3.350 8.770 1.00 95.88 96 LYS A C 1
ATOM 797 O O . LYS A 1 96 ? 7.114 -3.566 8.567 1.00 95.88 96 LYS A O 1
ATOM 802 N N . GLY A 1 97 ? 9.280 -3.877 8.029 1.00 96.94 97 GLY A N 1
ATOM 803 C CA . GLY A 1 97 ? 9.046 -4.814 6.928 1.00 96.94 97 GLY A CA 1
ATOM 804 C C . GLY A 1 97 ? 8.484 -6.147 7.413 1.00 96.94 97 GLY A C 1
ATOM 805 O O . GLY A 1 97 ? 7.504 -6.637 6.854 1.00 96.94 97 GLY A O 1
ATOM 806 N N . ASN A 1 98 ? 9.046 -6.677 8.505 1.00 98.19 98 ASN A N 1
ATOM 807 C CA . ASN A 1 98 ? 8.583 -7.924 9.118 1.00 98.19 98 ASN A CA 1
ATOM 80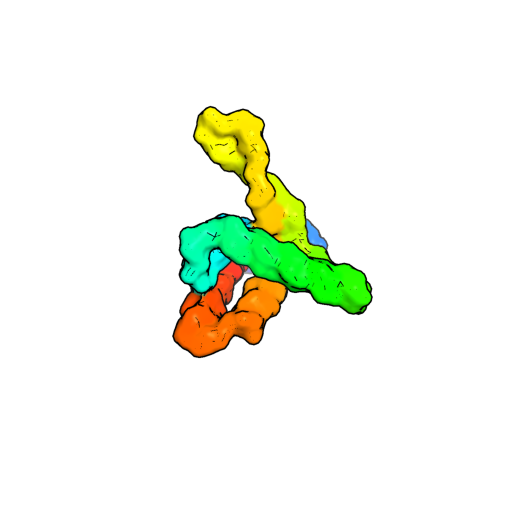8 C C . ASN A 1 98 ? 7.123 -7.803 9.578 1.00 98.19 98 ASN A C 1
ATOM 810 O O . ASN A 1 98 ? 6.287 -8.604 9.178 1.00 98.19 98 ASN A O 1
ATOM 814 N N . LEU A 1 99 ? 6.801 -6.751 10.342 1.00 98.44 99 LEU A N 1
ATOM 815 C CA . LEU A 1 99 ? 5.446 -6.522 10.860 1.00 98.44 99 LEU A CA 1
ATOM 816 C C . LEU A 1 99 ? 4.422 -6.228 9.763 1.00 98.44 99 LEU A C 1
ATOM 818 O O . LEU A 1 99 ? 3.251 -6.557 9.915 1.00 98.44 99 LEU A O 1
ATOM 822 N N . PHE A 1 100 ? 4.825 -5.561 8.679 1.00 98.50 100 PHE A N 1
ATOM 823 C CA . PHE A 1 100 ? 3.926 -5.366 7.546 1.00 98.50 100 PHE A CA 1
ATOM 824 C C . PHE A 1 100 ? 3.641 -6.693 6.839 1.00 98.50 100 PHE A C 1
ATOM 826 O O . PHE A 1 100 ? 2.489 -6.952 6.500 1.00 98.50 100 PHE A O 1
ATOM 833 N N . THR A 1 101 ? 4.678 -7.517 6.651 1.00 98.38 101 THR A N 1
ATOM 834 C CA . THR A 1 101 ? 4.565 -8.825 5.996 1.00 98.38 101 THR A CA 1
ATOM 835 C C . THR A 1 101 ? 3.601 -9.746 6.719 1.00 98.38 101 THR A C 1
ATOM 837 O O . THR A 1 101 ? 2.647 -10.211 6.108 1.00 98.38 101 THR A O 1
ATOM 840 N N . ASP A 1 102 ? 3.808 -9.911 8.022 1.00 98.50 102 ASP A N 1
ATOM 841 C CA . ASP A 1 102 ? 2.940 -10.671 8.923 1.00 98.50 102 ASP A CA 1
ATOM 842 C C . ASP A 1 102 ? 1.463 -10.255 8.777 1.00 98.50 102 ASP A C 1
ATOM 844 O O . ASP A 1 102 ? 0.619 -11.034 8.339 1.00 98.50 102 ASP A O 1
ATOM 848 N N . LYS A 1 103 ? 1.174 -8.959 8.958 1.00 98.44 103 LYS A N 1
ATOM 849 C CA . LYS A 1 103 ? -0.195 -8.423 8.892 1.00 98.44 103 LYS A CA 1
ATOM 850 C C . LYS A 1 103 ? -0.896 -8.642 7.558 1.00 98.44 103 LYS A C 1
ATOM 852 O O . LYS A 1 103 ? -2.095 -8.911 7.547 1.00 98.44 103 LYS A O 1
ATOM 857 N N . TYR A 1 104 ? -0.213 -8.424 6.428 1.00 97.94 104 TYR A N 1
ATOM 858 C CA . TYR A 1 104 ? -0.894 -8.594 5.144 1.00 97.94 104 TYR A CA 1
ATOM 859 C C . TYR A 1 104 ? -1.084 -10.078 4.820 1.00 97.94 104 TYR A C 1
ATOM 861 O O . TYR A 1 104 ? -2.078 -10.409 4.180 1.00 97.94 104 TYR A O 1
ATOM 869 N N . MET A 1 105 ? -0.167 -10.959 5.237 1.00 97.06 105 MET A N 1
ATOM 870 C CA . MET A 1 105 ? -0.305 -12.400 5.019 1.00 97.06 105 MET A CA 1
ATOM 871 C C . MET A 1 105 ? -1.529 -12.942 5.752 1.00 97.06 105 MET A C 1
ATOM 873 O O . MET A 1 105 ? -2.406 -13.491 5.083 1.00 97.06 105 MET A O 1
ATOM 877 N N . ASP A 1 106 ? -1.644 -12.663 7.052 1.00 97.19 106 ASP A N 1
ATOM 878 C CA . ASP A 1 106 ? -2.802 -13.049 7.867 1.00 97.19 106 ASP A CA 1
ATOM 879 C C . ASP A 1 106 ? -4.097 -12.515 7.262 1.00 97.19 106 ASP A C 1
ATOM 881 O O . ASP A 1 106 ? -5.063 -13.247 7.063 1.00 97.19 106 ASP A O 1
ATOM 885 N N . ARG A 1 107 ? -4.106 -11.241 6.859 1.00 96.56 107 ARG A N 1
ATOM 886 C CA . ARG A 1 107 ? -5.300 -10.631 6.281 1.00 96.56 107 ARG A CA 1
ATOM 887 C C . ARG A 1 107 ? -5.751 -11.314 4.989 1.00 96.56 107 ARG A C 1
ATOM 889 O O . ARG A 1 107 ? -6.952 -11.473 4.769 1.00 96.56 107 ARG A O 1
ATOM 896 N N . PHE A 1 108 ? -4.820 -11.677 4.106 1.00 94.81 108 PHE A N 1
ATOM 897 C CA . PHE A 1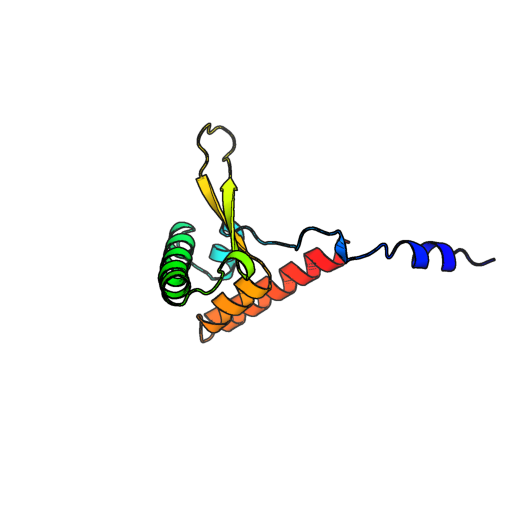 108 ? -5.164 -12.394 2.877 1.00 94.81 108 PHE A CA 1
ATOM 898 C C . PHE A 1 108 ? -5.601 -13.835 3.162 1.00 94.81 108 PHE A C 1
ATOM 900 O O . PHE A 1 108 ? -6.522 -14.306 2.497 1.00 94.81 108 PHE A O 1
ATOM 907 N N . GLU A 1 109 ? -5.011 -14.501 4.155 1.00 93.06 109 GLU A N 1
ATOM 908 C CA . GLU A 1 109 ? -5.444 -15.825 4.614 1.00 93.06 109 GLU A CA 1
ATOM 909 C C . GLU A 1 109 ? -6.863 -15.788 5.203 1.00 93.06 109 GLU A C 1
ATOM 911 O O . GLU A 1 109 ? -7.710 -16.595 4.827 1.00 93.06 109 GLU A O 1
ATOM 916 N N . GLU A 1 110 ? -7.184 -14.795 6.033 1.00 91.94 110 GLU A N 1
ATOM 917 C CA . GLU A 1 110 ? -8.546 -14.559 6.524 1.00 91.94 110 GLU A CA 1
ATOM 918 C C . GLU A 1 110 ? -9.530 -14.378 5.368 1.00 91.94 110 GLU A C 1
ATOM 920 O O . GLU A 1 110 ? -10.601 -14.981 5.353 1.00 91.94 110 GLU A O 1
ATOM 925 N N . MET A 1 111 ? -9.173 -13.566 4.366 1.00 90.12 111 MET A N 1
ATOM 926 C CA . MET A 1 111 ? -10.026 -13.401 3.192 1.00 90.12 111 MET A CA 1
ATOM 927 C C . MET A 1 111 ? -10.214 -14.723 2.443 1.00 90.12 111 MET A C 1
ATOM 929 O O . MET A 1 111 ? -11.294 -14.949 1.902 1.00 90.12 111 MET A O 1
ATOM 933 N N . GLU A 1 112 ? -9.185 -15.570 2.350 1.00 82.31 112 GLU A N 1
ATOM 934 C CA . GLU A 1 112 ? -9.213 -16.909 1.738 1.00 82.31 112 GLU A CA 1
ATOM 935 C C . GLU A 1 112 ? -10.109 -17.889 2.499 1.00 82.31 112 GLU A C 1
ATOM 937 O O . GLU A 1 112 ? -10.929 -18.540 1.859 1.00 82.31 112 GLU A O 1
ATOM 942 N N . ASN A 1 113 ? -10.049 -17.898 3.828 1.00 73.75 113 ASN A N 1
ATOM 943 C CA . ASN A 1 113 ? -10.824 -18.795 4.689 1.00 73.75 113 ASN A CA 1
ATOM 944 C C . ASN A 1 113 ? -12.304 -18.396 4.860 1.00 73.75 113 ASN A C 1
ATOM 946 O O . ASN A 1 113 ? -13.102 -19.189 5.352 1.00 73.75 113 ASN A O 1
ATOM 950 N N . ILE A 1 114 ? -12.689 -17.178 4.463 1.00 59.25 114 ILE A N 1
ATOM 951 C CA . ILE A 1 114 ? -14.093 -16.716 4.439 1.00 59.25 114 ILE A CA 1
ATOM 952 C C . ILE A 1 114 ? -14.840 -17.209 3.175 1.00 59.25 114 ILE A C 1
ATOM 954 O O . ILE A 1 114 ? -16.040 -16.980 3.034 1.00 59.25 114 ILE A O 1
ATOM 958 N N . THR A 1 115 ? -14.150 -17.877 2.241 1.00 47.06 115 THR A N 1
ATOM 959 C CA . THR A 1 115 ? -14.720 -18.390 0.976 1.00 47.06 115 THR A CA 1
ATOM 960 C C . THR A 1 115 ? -14.958 -19.891 1.037 1.00 47.06 115 THR A C 1
ATOM 962 O O . THR A 1 115 ? -16.027 -20.321 0.552 1.00 47.06 115 THR A O 1
#

pLDDT: mean 88.45, std 17.65, range [43.09, 98.69]

Secondary structure (DSSP, 8-state):
--TTHHHHTT---GGGSPPPEEEHHHHHHHTT-S-HHHHHHHHHHHHHHHHHTT--GGGTEEEEEEE-TT---EEEEEEEEHHHHHHHHHTS-HHHHHHHHHHHHHHHHHHHHT-